Protein AF-A0A2G4H5Q2-F1 (afdb_monomer_lite)

Secondary structure (DSSP, 8-state):
-HHHHHHHHHHHHHHHHHHHHHTS-GGG-SHHHHTTTT-----THHHHHHHHHHHHHHHHHHHHHHHHHHHHH--

Foldseek 3Di:
DVLVVLVVVLVVLVVVLVVLVVPQDCPLVDPCSVVVPDDDPDDPCVVVNVVSVVVNVVSVVVNVVSVVVSVVVVD

Structure (mmCIF, N/CA/C/O backbone):
data_AF-A0A2G4H5Q2-F1
#
_entry.id   AF-A0A2G4H5Q2-F1
#
loop_
_atom_site.group_PDB
_atom_site.id
_atom_site.type_symbol
_atom_site.label_atom_id
_atom_site.label_alt_id
_atom_site.label_comp_id
_atom_site.label_asym_id
_atom_site.label_entity_id
_atom_site.label_seq_id
_atom_site.pdbx_PDB_ins_code
_atom_site.Cartn_x
_atom_site.Cartn_y
_atom_site.Cartn_z
_atom_site.occupancy
_atom_site.B_iso_or_equiv
_atom_site.auth_seq_id
_atom_site.auth_comp_id
_atom_site.auth_asym_id
_atom_site.auth_atom_id
_atom_site.pdbx_PDB_model_num
ATOM 1 N N . MET A 1 1 ? 7.905 -0.091 -21.854 1.00 73.25 1 MET A N 1
ATOM 2 C CA . MET A 1 1 ? 6.661 0.643 -21.509 1.00 73.25 1 MET A CA 1
ATOM 3 C C . MET A 1 1 ? 5.921 -0.017 -20.350 1.00 73.25 1 MET A C 1
ATOM 5 O O . MET A 1 1 ? 5.473 0.708 -19.476 1.00 73.25 1 MET A O 1
ATOM 9 N N . LEU A 1 2 ? 5.840 -1.355 -20.304 1.00 80.81 2 LEU A N 1
ATOM 10 C CA . LEU A 1 2 ? 5.180 -2.100 -19.224 1.00 80.81 2 LEU A CA 1
ATOM 11 C C . LEU A 1 2 ? 5.832 -1.885 -17.839 1.00 80.81 2 LEU A C 1
ATOM 13 O O . LEU A 1 2 ? 5.108 -1.642 -16.881 1.00 80.81 2 LEU A O 1
ATOM 17 N N . GLU A 1 3 ? 7.171 -1.835 -17.758 1.00 86.44 3 GLU A N 1
ATOM 18 C CA . GLU A 1 3 ? 7.913 -1.463 -16.532 1.00 86.44 3 GLU A CA 1
ATOM 19 C C . GLU A 1 3 ? 7.364 -0.199 -15.860 1.00 86.44 3 GLU A C 1
ATOM 21 O O . GLU A 1 3 ? 7.040 -0.186 -14.677 1.00 86.44 3 GLU A O 1
ATOM 26 N N . GLY A 1 4 ? 7.214 0.878 -16.642 1.00 88.69 4 GLY A N 1
ATOM 27 C CA . GLY A 1 4 ? 6.768 2.172 -16.130 1.00 88.69 4 GLY A CA 1
ATOM 28 C C . GLY A 1 4 ? 5.351 2.119 -15.563 1.00 88.69 4 GLY A C 1
ATOM 29 O O . GLY A 1 4 ? 5.052 2.827 -14.605 1.00 88.69 4 GLY A O 1
ATOM 30 N N . VAL A 1 5 ? 4.500 1.242 -16.104 1.00 91.44 5 VAL A N 1
ATOM 31 C CA . VAL A 1 5 ? 3.148 1.013 -15.584 1.00 91.44 5 VAL A CA 1
ATOM 32 C C . VAL A 1 5 ? 3.214 0.328 -14.223 1.00 91.44 5 VAL A C 1
ATOM 34 O O . VAL A 1 5 ? 2.574 0.800 -13.287 1.00 91.44 5 VAL A O 1
ATOM 37 N N . PHE A 1 6 ? 4.015 -0.731 -14.079 1.00 91.75 6 PHE A N 1
ATOM 38 C CA . PHE A 1 6 ? 4.169 -1.430 -12.801 1.00 91.75 6 PHE A CA 1
ATOM 39 C C . PHE A 1 6 ? 4.811 -0.551 -11.723 1.00 91.75 6 PHE A C 1
ATOM 41 O O . PHE A 1 6 ? 4.374 -0.587 -10.571 1.00 91.75 6 PHE A O 1
ATOM 48 N N . VAL A 1 7 ? 5.787 0.286 -12.092 1.00 93.75 7 VAL A N 1
ATOM 49 C CA . VAL A 1 7 ? 6.400 1.271 -11.187 1.00 93.75 7 VAL A CA 1
ATOM 50 C C . VAL A 1 7 ? 5.379 2.322 -10.745 1.00 93.75 7 VAL A C 1
ATOM 52 O O . VAL A 1 7 ? 5.247 2.581 -9.550 1.00 93.75 7 VAL A O 1
ATOM 55 N N . ALA A 1 8 ? 4.615 2.905 -11.673 1.00 94.88 8 ALA A N 1
ATOM 56 C CA . ALA A 1 8 ? 3.566 3.863 -11.319 1.00 94.88 8 ALA A CA 1
ATOM 57 C C . ALA A 1 8 ? 2.499 3.222 -10.415 1.00 94.88 8 ALA A C 1
ATOM 59 O O . ALA A 1 8 ? 2.082 3.818 -9.420 1.00 94.88 8 ALA A O 1
ATOM 60 N N . LEU A 1 9 ? 2.106 1.982 -10.716 1.00 95.19 9 LEU A N 1
ATOM 61 C CA . LEU A 1 9 ? 1.155 1.209 -9.922 1.00 95.19 9 LEU A CA 1
ATOM 62 C C . LEU A 1 9 ? 1.693 0.934 -8.510 1.00 95.19 9 LEU A C 1
ATOM 64 O O . LEU A 1 9 ? 0.949 1.096 -7.544 1.00 95.19 9 LEU A O 1
ATOM 68 N N . GLN A 1 10 ? 2.984 0.620 -8.365 1.00 95.62 10 GLN A N 1
ATOM 69 C CA . GLN A 1 10 ? 3.641 0.451 -7.064 1.00 95.62 10 GLN A CA 1
ATOM 70 C C . GLN A 1 10 ? 3.530 1.718 -6.209 1.00 95.62 10 GLN A C 1
ATOM 72 O O . GLN A 1 10 ? 3.182 1.641 -5.030 1.00 95.62 10 GLN A O 1
ATOM 77 N N . VAL A 1 11 ? 3.801 2.885 -6.801 1.00 96.88 11 VAL A N 1
ATOM 78 C CA . VAL A 1 11 ? 3.716 4.175 -6.099 1.00 96.88 11 VAL A CA 1
ATOM 79 C C . VAL A 1 11 ? 2.278 4.455 -5.660 1.00 96.88 11 VAL A C 1
ATOM 81 O O . VAL A 1 11 ? 2.052 4.823 -4.507 1.00 96.88 11 VAL A O 1
ATOM 84 N N . ILE A 1 12 ? 1.298 4.229 -6.539 1.00 97.38 12 ILE A N 1
ATOM 85 C CA . ILE A 1 12 ? -0.125 4.431 -6.228 1.00 97.38 12 ILE A CA 1
ATOM 86 C C . ILE A 1 12 ? -0.578 3.497 -5.099 1.00 97.38 12 ILE A C 1
ATOM 88 O O . ILE A 1 12 ? -1.208 3.959 -4.146 1.00 97.38 12 ILE A O 1
ATOM 92 N N . LEU A 1 13 ? -0.236 2.207 -5.168 1.00 96.56 13 LEU A N 1
ATOM 93 C CA . LEU A 1 13 ? -0.554 1.244 -4.111 1.00 96.56 13 LEU A CA 1
ATOM 94 C C . LEU A 1 13 ? 0.109 1.624 -2.781 1.00 96.56 13 LEU A C 1
ATOM 96 O O . LEU A 1 13 ? -0.525 1.497 -1.735 1.00 96.56 13 LEU A O 1
ATOM 100 N N . GLY A 1 14 ? 1.344 2.132 -2.814 1.00 96.50 14 GLY A N 1
ATOM 101 C CA . GLY A 1 14 ? 2.056 2.607 -1.627 1.00 96.50 14 GLY A CA 1
ATOM 102 C C . GLY A 1 14 ? 1.361 3.798 -0.969 1.00 96.50 14 GLY A C 1
ATOM 103 O O . GLY A 1 14 ? 1.099 3.772 0.233 1.00 96.50 14 GLY A O 1
ATOM 104 N N . ILE A 1 15 ? 0.991 4.812 -1.756 1.00 97.69 15 ILE A N 1
ATOM 105 C CA . ILE A 1 15 ? 0.242 5.976 -1.258 1.00 97.69 15 ILE A CA 1
ATOM 106 C C . ILE A 1 15 ? -1.102 5.533 -0.673 1.00 97.69 15 ILE A C 1
ATOM 108 O O . ILE A 1 15 ? -1.462 5.950 0.428 1.00 97.69 15 ILE A O 1
ATOM 112 N N . LEU A 1 16 ? -1.831 4.662 -1.375 1.00 96.06 16 LEU A N 1
ATOM 113 C CA . LEU A 1 16 ? -3.122 4.164 -0.914 1.00 96.06 16 LEU A CA 1
ATOM 114 C C . LEU A 1 16 ? -2.988 3.374 0.393 1.00 96.06 16 LEU A C 1
ATOM 116 O O . LEU A 1 16 ? -3.786 3.576 1.304 1.00 96.06 16 LEU A O 1
ATOM 120 N N . ALA A 1 17 ? -1.963 2.529 0.521 1.00 96.56 17 ALA A N 1
ATOM 121 C CA . ALA A 1 17 ? -1.681 1.806 1.757 1.00 96.56 17 ALA A CA 1
ATOM 122 C C . ALA A 1 17 ? -1.409 2.767 2.923 1.00 96.56 17 ALA A C 1
ATOM 124 O O . ALA A 1 17 ? -1.994 2.600 3.992 1.00 96.56 17 ALA A O 1
ATOM 125 N N . ILE A 1 18 ? -0.589 3.804 2.713 1.00 96.06 18 ILE A N 1
ATOM 126 C CA . ILE A 1 18 ? -0.305 4.822 3.737 1.00 96.06 18 ILE A CA 1
ATOM 127 C C . ILE A 1 18 ? -1.599 5.515 4.170 1.00 96.06 18 ILE A C 1
ATOM 129 O O . ILE A 1 18 ? -1.895 5.573 5.362 1.00 96.06 18 ILE A O 1
ATOM 133 N N . VAL A 1 19 ? -2.401 5.995 3.216 1.00 96.12 19 VAL A N 1
ATOM 134 C CA . VAL A 1 19 ? -3.668 6.682 3.509 1.00 96.12 19 VAL A CA 1
ATOM 135 C C . VAL A 1 19 ? -4.630 5.768 4.267 1.00 96.12 19 VAL A C 1
ATOM 137 O O . VAL A 1 19 ? -5.202 6.185 5.272 1.00 96.12 19 VAL A O 1
ATOM 140 N N . LEU A 1 20 ? -4.792 4.518 3.827 1.00 93.88 20 LEU A N 1
ATOM 141 C CA . LEU A 1 20 ? -5.701 3.566 4.464 1.00 93.88 20 LEU A CA 1
ATOM 142 C C . LEU A 1 20 ? -5.258 3.191 5.882 1.00 93.88 20 LEU A C 1
ATOM 144 O O . LEU A 1 20 ? -6.105 3.057 6.766 1.00 93.88 20 LEU A O 1
ATOM 148 N N . VAL A 1 21 ? -3.954 3.038 6.121 1.00 92.94 21 VAL A N 1
ATOM 149 C CA . VAL A 1 21 ? -3.414 2.773 7.463 1.00 92.94 21 VAL A CA 1
ATOM 150 C C . VAL A 1 21 ? -3.624 3.981 8.371 1.00 92.94 21 VAL A C 1
ATOM 152 O O . VAL A 1 21 ? -4.114 3.815 9.482 1.00 92.94 21 VAL A O 1
ATOM 155 N N .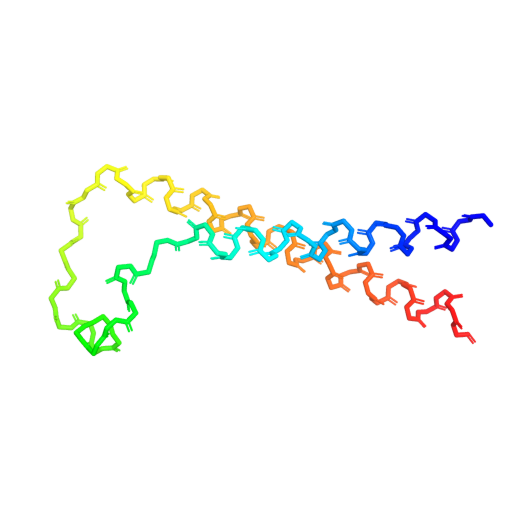 LEU A 1 22 ? -3.337 5.196 7.897 1.00 92.88 22 LEU A N 1
ATOM 156 C CA . LEU A 1 22 ? -3.558 6.416 8.681 1.00 92.88 22 LEU A CA 1
ATOM 157 C C . LEU A 1 22 ? -5.043 6.695 8.949 1.00 92.88 22 LEU A C 1
ATOM 159 O O . LEU A 1 22 ? -5.376 7.321 9.950 1.00 92.88 22 LEU A O 1
ATOM 163 N N . ALA A 1 23 ? -5.936 6.217 8.081 1.00 91.88 23 ALA A N 1
ATOM 164 C CA . ALA A 1 23 ? -7.376 6.310 8.284 1.00 91.88 23 ALA A CA 1
ATOM 165 C C . ALA A 1 23 ? -7.907 5.343 9.363 1.00 91.88 23 ALA A C 1
ATOM 167 O O . ALA A 1 23 ? -9.061 5.483 9.778 1.00 91.88 23 ALA A O 1
ATOM 168 N N . HIS A 1 24 ? -7.112 4.369 9.832 1.00 87.94 24 HIS A N 1
ATOM 169 C CA . HIS A 1 24 ? -7.520 3.525 10.955 1.00 87.94 24 HIS A CA 1
ATOM 170 C C . HIS A 1 24 ? -7.571 4.350 12.244 1.00 87.94 24 HIS A C 1
ATOM 172 O O . HIS A 1 24 ? -6.663 5.117 12.55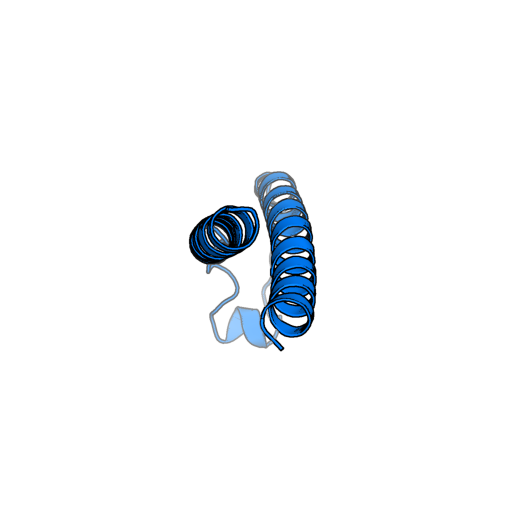7 1.00 87.94 24 HIS A O 1
ATOM 178 N N . SER A 1 25 ? -8.653 4.186 13.007 1.00 81.94 25 SER A N 1
ATOM 179 C CA . SER A 1 25 ? -8.827 4.912 14.260 1.00 81.94 25 SER A CA 1
ATOM 180 C C . SER A 1 25 ? -7.731 4.522 15.253 1.00 81.94 25 SER A C 1
ATOM 182 O O . SER A 1 25 ? -7.594 3.356 15.610 1.00 81.94 25 SER A O 1
ATOM 184 N N . GLY A 1 26 ? -6.984 5.507 15.751 1.00 77.19 26 GLY A N 1
ATOM 185 C CA . GLY A 1 26 ? -5.975 5.309 16.793 1.00 77.19 26 GLY A CA 1
ATOM 186 C C . GLY A 1 26 ? -6.554 5.040 18.189 1.00 77.19 26 GLY A C 1
ATOM 187 O O . GLY A 1 26 ? -5.822 5.103 19.169 1.00 77.19 26 GLY A O 1
ATOM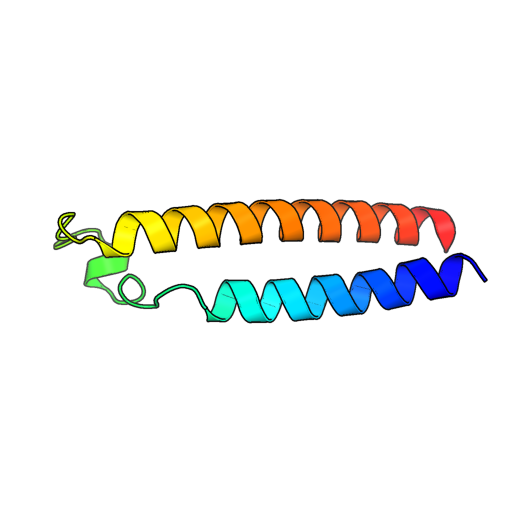 188 N N . LYS A 1 27 ? -7.862 4.774 18.333 1.00 73.56 27 LYS A N 1
ATOM 189 C CA . LYS A 1 27 ? -8.508 4.614 19.652 1.00 73.56 27 LYS A CA 1
ATOM 190 C C . LYS A 1 27 ? -7.890 3.492 20.500 1.00 73.56 27 LYS A C 1
ATOM 192 O O . LYS A 1 27 ? -7.969 3.540 21.722 1.00 73.56 27 LYS A O 1
ATOM 197 N N . ASP A 1 28 ? -7.260 2.515 19.851 1.00 69.19 28 ASP A N 1
ATOM 198 C CA . ASP A 1 28 ? -6.650 1.347 20.486 1.00 69.19 28 ASP A CA 1
ATOM 199 C C . ASP A 1 28 ? -5.126 1.492 20.699 1.00 69.19 28 ASP A C 1
ATOM 201 O O . ASP A 1 28 ? -4.478 0.547 21.142 1.00 69.19 28 ASP A O 1
ATOM 205 N N . THR A 1 29 ? -4.521 2.659 20.428 1.00 74.06 29 THR A N 1
ATOM 206 C CA . THR A 1 29 ? -3.051 2.841 20.481 1.00 74.06 29 THR A CA 1
ATOM 207 C C . THR A 1 29 ? -2.492 3.211 21.865 1.00 74.06 29 THR A C 1
ATOM 209 O O . THR A 1 29 ? -1.290 3.430 21.998 1.00 74.06 29 THR A O 1
ATOM 212 N N . GLY A 1 30 ? -3.333 3.327 22.899 1.00 81.06 30 GLY A N 1
ATOM 213 C CA . GLY A 1 30 ? -2.916 3.620 24.281 1.00 81.06 30 GLY A CA 1
ATOM 214 C C . GLY A 1 30 ? -2.534 2.371 25.088 1.00 81.06 30 GLY A C 1
ATOM 215 O O . GLY A 1 30 ? -2.799 1.249 24.671 1.00 81.06 30 GLY A O 1
ATOM 216 N N . LEU A 1 31 ? -1.973 2.554 26.293 1.00 79.69 31 LEU A N 1
ATOM 217 C CA . LEU A 1 31 ? -1.596 1.448 27.194 1.00 79.69 31 LEU A CA 1
ATOM 218 C C . LEU A 1 31 ? -2.804 0.540 27.510 1.00 79.69 31 LEU A C 1
ATOM 220 O O . LEU A 1 31 ? -2.700 -0.679 27.457 1.00 79.69 31 LEU A O 1
ATOM 224 N N . SER A 1 32 ? -3.982 1.123 27.748 1.00 75.38 32 SER A N 1
ATOM 225 C CA . SER A 1 32 ? -5.232 0.376 27.966 1.00 75.38 32 SER A CA 1
ATOM 226 C C . SER A 1 32 ? -5.689 -0.426 26.741 1.00 75.38 32 SER A C 1
ATOM 228 O O . SER A 1 32 ? -6.235 -1.515 26.902 1.00 75.38 32 SER A O 1
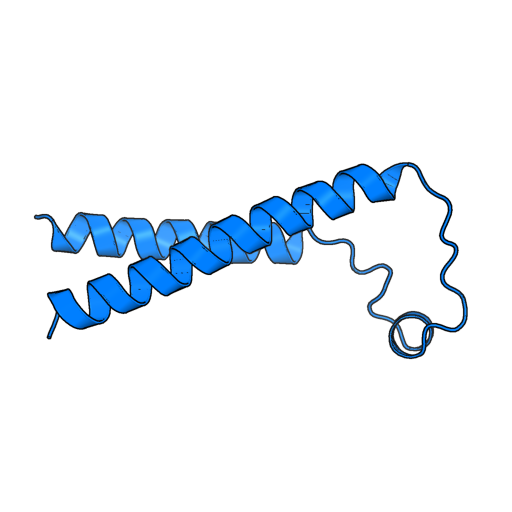ATOM 230 N N . GLY A 1 33 ? -5.432 0.078 25.528 1.00 75.12 33 GLY A N 1
ATOM 231 C CA . GLY A 1 33 ? -5.697 -0.623 24.269 1.00 75.12 33 GLY A CA 1
ATOM 232 C C . GLY A 1 33 ? -4.709 -1.765 24.026 1.00 75.12 33 GLY A C 1
ATOM 233 O O . GLY A 1 33 ? -5.125 -2.876 23.711 1.00 75.12 33 GLY A O 1
ATOM 234 N N . ALA A 1 34 ? -3.418 -1.537 24.289 1.00 80.62 34 ALA A N 1
ATOM 235 C CA . ALA A 1 34 ? -2.365 -2.546 24.160 1.00 80.62 34 ALA A CA 1
ATOM 236 C C . ALA A 1 34 ? -2.510 -3.709 25.161 1.00 80.62 34 ALA A C 1
ATOM 238 O O . ALA A 1 34 ? -2.179 -4.846 24.831 1.00 80.62 34 ALA A O 1
ATOM 239 N N . PHE A 1 35 ? -3.024 -3.440 26.368 1.00 81.25 35 PHE A N 1
ATOM 240 C CA . PHE A 1 35 ? -3.305 -4.462 27.386 1.00 81.25 35 PHE A CA 1
ATOM 241 C C . PHE A 1 35 ? -4.742 -5.013 27.332 1.00 81.25 35 PHE A C 1
ATOM 243 O O . PHE A 1 35 ? -5.069 -5.924 28.090 1.00 81.25 35 PHE A O 1
ATOM 250 N N . GLY A 1 36 ? -5.613 -4.482 26.466 1.00 73.50 36 GLY A N 1
ATOM 251 C CA . GLY A 1 36 ? -7.006 -4.930 26.320 1.00 73.50 36 GLY A CA 1
ATOM 252 C C . GLY A 1 36 ? -7.912 -4.655 27.531 1.00 73.50 36 GLY A C 1
ATOM 253 O O . GLY A 1 36 ? -9.072 -5.071 27.547 1.00 73.50 36 GLY A O 1
ATOM 254 N N . ILE A 1 37 ? -7.417 -3.944 28.548 1.00 72.38 37 ILE A N 1
ATOM 255 C CA . ILE A 1 37 ? -8.157 -3.616 29.770 1.00 72.38 37 ILE A CA 1
ATOM 256 C C . ILE A 1 37 ? -8.997 -2.365 29.483 1.00 72.38 37 ILE A C 1
ATOM 258 O O . ILE A 1 37 ? -8.522 -1.239 29.617 1.00 72.38 37 ILE A O 1
ATOM 262 N N . GLY A 1 38 ? -10.250 -2.562 29.058 1.00 66.31 38 GLY A N 1
ATOM 263 C CA . GLY A 1 38 ? -11.223 -1.476 28.866 1.00 66.31 38 GLY A CA 1
ATOM 264 C C . GLY A 1 38 ? -11.798 -1.316 27.456 1.00 66.31 38 GLY A C 1
ATOM 265 O O . GLY A 1 38 ? -12.416 -0.288 27.180 1.00 66.31 38 GLY A O 1
ATOM 266 N N . GLN A 1 39 ? -11.640 -2.299 26.561 1.00 64.94 39 GLN A N 1
ATOM 267 C CA . GLN A 1 39 ? -12.292 -2.243 25.249 1.00 64.94 39 GLN A CA 1
ATOM 268 C C . GLN A 1 39 ? -13.820 -2.347 25.384 1.00 64.94 39 GLN A C 1
ATOM 270 O O . GLN A 1 39 ? -14.377 -3.418 25.626 1.00 64.94 39 GLN A O 1
ATOM 275 N N . SER A 1 40 ? -14.517 -1.225 25.198 1.00 62.44 40 SER A N 1
ATOM 276 C CA . SER A 1 40 ? -15.970 -1.215 25.037 1.00 62.44 40 SER A CA 1
ATOM 277 C C . SER A 1 40 ? -16.315 -1.662 23.610 1.00 62.44 40 SER A C 1
ATOM 279 O O . SER A 1 40 ? -16.101 -0.945 22.638 1.00 62.44 40 SER A O 1
ATOM 281 N N . GLN A 1 41 ? -16.840 -2.883 23.469 1.00 59.41 41 GLN A N 1
ATOM 282 C CA . GLN A 1 41 ? -17.156 -3.512 22.173 1.00 59.41 41 GLN A CA 1
ATOM 283 C C . GLN A 1 41 ? -18.393 -2.926 21.456 1.00 59.41 41 GLN A C 1
ATOM 285 O O . GLN A 1 41 ? -18.805 -3.434 20.414 1.00 59.41 41 GLN A O 1
ATOM 290 N N . PHE A 1 42 ? -19.013 -1.865 21.979 1.00 55.88 42 PHE A N 1
ATOM 291 C CA . PHE A 1 42 ? -20.338 -1.421 21.543 1.00 55.88 42 PHE A CA 1
ATOM 292 C C . PHE A 1 42 ? -20.282 -0.077 20.812 1.00 55.88 42 PHE A C 1
ATOM 294 O O . PHE A 1 42 ? -20.285 0.983 21.429 1.00 55.88 42 PHE A O 1
ATOM 301 N N . GLY A 1 43 ? -20.268 -0.117 19.476 1.00 63.25 43 GLY A N 1
ATOM 302 C CA . GLY A 1 43 ? -20.402 1.083 18.651 1.00 63.25 43 GLY A CA 1
ATOM 303 C C . GLY A 1 43 ? -20.584 0.784 17.162 1.00 63.25 43 GLY A C 1
ATOM 304 O O . GLY A 1 43 ? -19.881 -0.053 16.596 1.00 63.25 43 GLY A O 1
ATOM 305 N N . ALA A 1 44 ? -21.494 1.515 16.509 1.00 62.88 44 ALA A N 1
ATOM 306 C CA . ALA A 1 44 ? -21.768 1.454 15.066 1.00 62.88 44 ALA A CA 1
ATOM 307 C C . ALA A 1 44 ? -20.512 1.652 14.179 1.00 62.88 44 ALA A C 1
ATOM 309 O O . ALA A 1 44 ? -20.482 1.219 13.027 1.00 62.88 44 ALA A O 1
ATOM 310 N N . THR A 1 45 ? -19.444 2.230 14.736 1.00 66.81 45 THR A N 1
ATOM 311 C CA . THR A 1 45 ? -18.125 2.422 14.111 1.00 66.81 45 THR A CA 1
ATOM 312 C C . THR A 1 45 ? -17.409 1.108 13.766 1.00 66.81 45 THR A C 1
ATOM 314 O O . THR A 1 45 ? -16.588 1.085 12.852 1.00 66.81 45 THR A O 1
ATOM 317 N N . GLN A 1 46 ? -17.754 -0.014 14.412 1.00 71.19 46 GLN A N 1
ATOM 318 C CA . GLN A 1 46 ? -17.120 -1.317 14.160 1.00 71.19 46 GLN A CA 1
ATOM 319 C C . GLN A 1 46 ? -17.314 -1.833 12.728 1.00 71.19 46 GLN A C 1
ATOM 321 O O . GLN A 1 46 ? -16.420 -2.472 12.177 1.00 71.19 46 GLN A O 1
ATOM 326 N N . VAL A 1 47 ? -18.45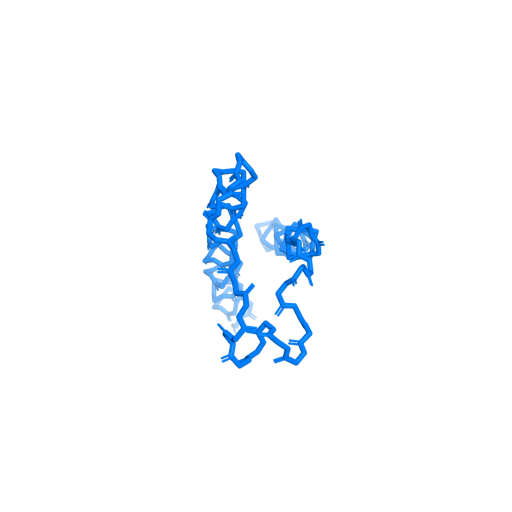5 -1.558 12.087 1.00 80.44 47 VAL A N 1
ATOM 327 C CA . VAL A 1 47 ? -18.684 -2.004 10.700 1.00 80.44 47 VAL A CA 1
ATOM 328 C C . VAL A 1 47 ? -17.790 -1.228 9.731 1.00 80.44 47 VAL A C 1
ATOM 330 O O . VAL A 1 47 ? -17.202 -1.821 8.826 1.00 80.44 47 VAL A O 1
ATOM 333 N N . MET A 1 48 ? -17.646 0.082 9.953 1.00 80.50 48 MET A N 1
ATOM 334 C CA . MET A 1 48 ? -16.771 0.940 9.155 1.00 80.50 48 MET A CA 1
ATOM 335 C C . MET A 1 48 ? -15.301 0.541 9.330 1.00 80.50 48 MET A C 1
ATOM 337 O O . MET A 1 48 ? -14.602 0.364 8.335 1.00 80.50 48 MET A O 1
ATOM 341 N N . GLU A 1 49 ? -14.854 0.311 10.568 1.00 85.00 49 GLU A N 1
ATOM 342 C CA . GLU A 1 49 ? -13.484 -0.135 10.864 1.00 85.00 49 GLU A CA 1
ATOM 343 C C . GLU A 1 49 ? -13.168 -1.476 10.193 1.00 85.00 49 GLU A C 1
ATOM 345 O O . GLU A 1 49 ? -12.148 -1.605 9.519 1.00 85.00 49 GLU A O 1
ATOM 350 N N . ARG A 1 50 ? -14.077 -2.457 10.275 1.00 86.94 50 ARG A N 1
ATOM 351 C CA . ARG A 1 50 ? -13.881 -3.769 9.635 1.00 86.94 50 ARG A CA 1
ATOM 352 C C . ARG A 1 50 ? -13.804 -3.673 8.115 1.00 86.94 50 ARG A C 1
ATOM 354 O O . ARG A 1 50 ? -13.036 -4.412 7.500 1.00 86.94 50 ARG A O 1
ATOM 361 N N . ASN A 1 51 ? -14.586 -2.790 7.498 1.00 91.44 51 ASN A N 1
ATOM 362 C CA . ASN A 1 51 ? -14.498 -2.566 6.057 1.00 91.44 51 ASN A CA 1
ATOM 363 C C . ASN A 1 51 ? -13.180 -1.889 5.680 1.00 91.44 51 ASN A C 1
ATOM 365 O O . ASN A 1 51 ? -12.534 -2.331 4.733 1.00 91.44 51 ASN A O 1
ATOM 369 N N . LEU A 1 52 ? -12.737 -0.896 6.452 1.00 92.88 52 LEU A N 1
ATOM 370 C CA . LEU A 1 52 ? -11.452 -0.240 6.231 1.00 92.88 52 LEU A CA 1
ATOM 371 C C . LEU A 1 52 ? -10.292 -1.241 6.327 1.00 92.88 52 LEU A C 1
ATOM 373 O O . LEU A 1 52 ? -9.443 -1.276 5.441 1.00 92.88 52 LEU A O 1
ATOM 377 N N . THR A 1 53 ? -10.321 -2.138 7.317 1.00 93.50 53 THR A N 1
ATOM 378 C CA . THR A 1 53 ? -9.344 -3.229 7.439 1.00 93.50 53 THR A CA 1
ATOM 379 C C . THR A 1 53 ? -9.367 -4.160 6.228 1.00 93.50 53 THR A C 1
ATOM 381 O O . THR A 1 53 ? -8.308 -4.508 5.709 1.00 93.50 53 THR A O 1
ATOM 384 N N . ARG A 1 54 ? -10.548 -4.546 5.725 1.00 95.19 54 ARG A N 1
ATOM 385 C CA . ARG A 1 54 ? -10.657 -5.386 4.517 1.00 95.19 54 ARG A CA 1
ATOM 386 C C . ARG A 1 54 ? -10.019 -4.711 3.306 1.00 95.19 54 ARG A C 1
ATOM 388 O O . ARG A 1 54 ? -9.266 -5.364 2.588 1.00 95.19 54 ARG A O 1
ATOM 395 N N . PHE A 1 55 ? -10.277 -3.419 3.104 1.00 95.69 55 PHE A N 1
ATOM 396 C CA . PHE A 1 55 ? -9.650 -2.668 2.018 1.00 95.69 55 PHE A CA 1
ATOM 397 C C . PHE A 1 55 ? -8.131 -2.594 2.187 1.00 95.69 55 PHE A C 1
ATOM 399 O O . PHE A 1 55 ? -7.414 -2.896 1.235 1.00 95.69 55 PHE A O 1
ATOM 406 N N . THR A 1 56 ? -7.626 -2.297 3.387 1.00 95.62 56 THR A N 1
ATOM 407 C CA . THR A 1 56 ? -6.178 -2.279 3.649 1.00 95.62 56 THR A CA 1
ATOM 408 C C . THR A 1 56 ? -5.530 -3.626 3.357 1.00 95.62 56 THR A C 1
ATOM 410 O O . THR A 1 56 ? -4.482 -3.659 2.720 1.00 95.62 56 THR A O 1
ATOM 413 N N . VAL A 1 57 ? -6.153 -4.737 3.761 1.00 96.56 57 VAL A N 1
ATOM 414 C CA . VAL A 1 57 ? -5.628 -6.085 3.489 1.00 96.56 57 VAL A CA 1
ATOM 415 C C . VAL A 1 57 ? -5.552 -6.350 1.986 1.00 96.56 57 VAL A C 1
ATOM 417 O O . VAL A 1 57 ? -4.523 -6.820 1.507 1.00 96.56 57 VAL A O 1
ATOM 420 N N . ILE A 1 58 ? -6.596 -6.005 1.227 1.00 97.19 58 ILE A N 1
ATOM 421 C CA . ILE A 1 58 ? -6.597 -6.165 -0.235 1.00 97.19 58 ILE A CA 1
ATOM 422 C C . ILE A 1 58 ? -5.456 -5.353 -0.865 1.00 97.19 58 ILE A C 1
ATOM 424 O O . ILE A 1 58 ? -4.688 -5.890 -1.663 1.00 97.19 58 ILE A O 1
ATOM 428 N N . ILE A 1 59 ? -5.300 -4.082 -0.480 1.00 96.88 59 ILE A N 1
ATOM 429 C CA . ILE A 1 5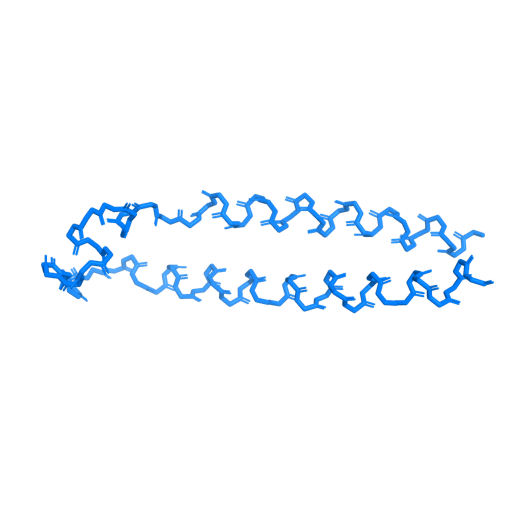9 ? -4.241 -3.212 -1.009 1.00 96.88 59 ILE A CA 1
ATOM 430 C C . ILE A 1 59 ? -2.847 -3.700 -0.605 1.00 96.88 59 ILE A C 1
ATOM 432 O O . ILE A 1 59 ? -1.945 -3.697 -1.439 1.00 96.88 59 ILE A O 1
ATOM 436 N N . ALA A 1 60 ? -2.665 -4.175 0.628 1.00 96.62 60 ALA A N 1
ATOM 437 C CA . ALA A 1 60 ? -1.392 -4.718 1.095 1.00 96.62 60 ALA A CA 1
ATOM 438 C C . ALA A 1 60 ? -0.979 -5.968 0.305 1.00 96.62 60 ALA A C 1
ATOM 440 O O . ALA A 1 60 ? 0.175 -6.086 -0.105 1.00 96.62 60 ALA A O 1
ATOM 441 N N . VAL A 1 61 ? -1.922 -6.875 0.030 1.00 97.56 61 VAL A N 1
ATOM 442 C CA . VAL A 1 61 ? -1.659 -8.065 -0.794 1.00 97.56 61 VAL A CA 1
ATOM 443 C C . VAL A 1 61 ? -1.287 -7.669 -2.224 1.00 97.56 61 VAL A C 1
ATOM 445 O O . VAL A 1 61 ? -0.306 -8.186 -2.758 1.00 97.56 61 VAL A O 1
ATOM 448 N N . LEU A 1 62 ? -2.012 -6.721 -2.829 1.00 96.62 62 LEU A N 1
ATOM 449 C CA . LEU A 1 62 ? -1.688 -6.211 -4.166 1.00 96.62 62 LEU A CA 1
ATOM 450 C C . LEU A 1 62 ? -0.311 -5.537 -4.208 1.00 96.62 62 LEU A C 1
ATOM 452 O O . LEU A 1 62 ? 0.435 -5.745 -5.162 1.00 96.62 62 LEU A O 1
ATOM 456 N N . LEU A 1 63 ? 0.051 -4.774 -3.172 1.00 96.62 63 LEU A N 1
ATOM 457 C CA . LEU A 1 63 ? 1.352 -4.111 -3.065 1.00 96.62 63 LEU A CA 1
ATOM 458 C C . LEU A 1 63 ? 2.490 -5.138 -3.028 1.00 96.62 63 LEU A C 1
ATOM 460 O O . LEU A 1 63 ? 3.467 -5.006 -3.766 1.00 96.62 63 LEU A O 1
ATOM 464 N N . VAL A 1 64 ? 2.358 -6.185 -2.210 1.00 96.62 64 VAL A N 1
ATOM 465 C CA . VAL A 1 64 ? 3.370 -7.248 -2.112 1.00 96.62 64 VAL A CA 1
ATOM 466 C C . VAL A 1 64 ? 3.469 -8.024 -3.424 1.00 96.62 64 VAL A C 1
ATOM 468 O O . VAL A 1 64 ? 4.573 -8.227 -3.926 1.00 96.62 64 VAL A O 1
ATOM 471 N N . ALA A 1 65 ? 2.337 -8.397 -4.024 1.00 96.50 65 ALA A N 1
ATOM 472 C CA . ALA A 1 65 ? 2.322 -9.083 -5.314 1.00 96.50 65 ALA A CA 1
ATOM 473 C C . ALA A 1 65 ? 3.005 -8.250 -6.413 1.00 96.50 65 ALA A C 1
ATOM 475 O O . ALA A 1 65 ? 3.842 -8.775 -7.148 1.00 96.50 65 ALA A O 1
ATOM 476 N N . ASN A 1 66 ? 2.709 -6.948 -6.485 1.00 95.00 66 ASN A N 1
ATOM 477 C CA . ASN A 1 66 ? 3.318 -6.041 -7.458 1.00 95.00 66 ASN A CA 1
ATOM 478 C C . ASN A 1 66 ? 4.822 -5.844 -7.214 1.00 95.00 66 ASN A C 1
ATOM 480 O O . ASN A 1 66 ? 5.596 -5.806 -8.165 1.00 95.00 66 ASN A O 1
ATOM 484 N N . THR A 1 67 ? 5.245 -5.788 -5.947 1.00 94.50 67 THR A N 1
ATOM 485 C CA . THR A 1 67 ? 6.665 -5.719 -5.561 1.00 94.50 67 THR A CA 1
ATOM 486 C C . THR A 1 67 ? 7.433 -6.938 -6.059 1.00 94.50 67 THR A C 1
ATOM 488 O O . THR A 1 67 ? 8.512 -6.796 -6.626 1.00 94.50 67 THR A O 1
ATOM 491 N N . ILE A 1 68 ? 6.870 -8.134 -5.872 1.00 95.06 68 ILE A N 1
ATOM 492 C CA . ILE A 1 68 ? 7.481 -9.387 -6.324 1.00 95.06 68 ILE A CA 1
ATOM 493 C C . ILE A 1 68 ? 7.567 -9.413 -7.856 1.00 95.06 68 ILE A C 1
ATOM 495 O O . ILE A 1 68 ? 8.628 -9.708 -8.397 1.00 95.06 68 ILE A O 1
ATOM 499 N N . LEU A 1 69 ? 6.482 -9.055 -8.553 1.00 92.75 69 LEU A N 1
ATOM 500 C CA . LEU A 1 69 ? 6.450 -8.951 -10.017 1.00 92.75 69 LEU A CA 1
ATOM 501 C C . LEU A 1 69 ? 7.517 -7.991 -10.551 1.00 92.75 69 LEU A C 1
ATOM 503 O O . LEU A 1 69 ? 8.280 -8.383 -11.425 1.00 92.75 69 LEU A O 1
ATOM 507 N N . LEU A 1 70 ? 7.614 -6.779 -9.997 1.00 90.75 70 LEU A N 1
ATOM 508 C CA . LEU A 1 70 ? 8.668 -5.821 -10.345 1.00 90.75 70 LEU A CA 1
ATOM 509 C C . LEU A 1 70 ? 10.063 -6.378 -10.069 1.00 90.75 70 LEU A C 1
ATOM 511 O O . LEU A 1 70 ? 10.951 -6.211 -10.894 1.00 90.75 70 LEU A O 1
ATOM 515 N N . GLY A 1 71 ? 10.254 -7.057 -8.936 1.00 90.25 71 GLY A N 1
ATOM 516 C CA . GLY A 1 71 ? 11.526 -7.688 -8.592 1.00 90.25 71 GLY A CA 1
ATOM 517 C C . GLY A 1 71 ? 11.968 -8.743 -9.607 1.00 90.25 71 GLY A C 1
ATOM 518 O O . GLY A 1 71 ? 13.157 -8.846 -9.878 1.00 90.25 71 GLY A O 1
ATOM 519 N N . PHE A 1 72 ? 11.031 -9.489 -10.197 1.00 89.81 72 PHE A N 1
ATOM 520 C CA . PHE A 1 72 ? 11.327 -10.445 -11.271 1.00 89.81 72 PHE A CA 1
ATOM 521 C C . PHE A 1 72 ? 11.468 -9.798 -12.650 1.00 89.81 72 PHE A C 1
ATOM 523 O O . PHE A 1 72 ? 12.193 -10.321 -13.485 1.00 89.81 72 PHE A O 1
ATOM 530 N N . LEU A 1 73 ? 10.749 -8.707 -12.907 1.00 86.88 73 LEU A N 1
ATOM 531 C CA . LEU A 1 73 ? 10.713 -8.039 -14.207 1.00 86.88 73 LEU A CA 1
ATOM 532 C C . LEU A 1 73 ? 11.943 -7.141 -14.436 1.00 86.88 73 LEU A C 1
ATOM 534 O O . LEU A 1 73 ? 12.407 -7.000 -15.564 1.00 86.88 73 LEU A O 1
ATOM 538 N N . LEU A 1 74 ? 12.470 -6.558 -13.355 1.00 83.31 74 LEU A N 1
ATOM 539 C CA . LEU A 1 74 ? 13.643 -5.683 -13.360 1.00 83.31 74 LEU A CA 1
ATOM 540 C C . LEU A 1 74 ? 14.977 -6.438 -13.165 1.00 83.31 74 LEU A C 1
ATOM 542 O O . LEU A 1 74 ? 16.031 -5.806 -13.243 1.00 83.31 74 LEU A O 1
ATOM 546 N N . ALA A 1 75 ? 14.925 -7.739 -12.848 1.00 74.44 75 ALA A N 1
ATOM 547 C CA . ALA A 1 75 ? 16.084 -8.624 -12.676 1.00 74.44 75 ALA A CA 1
ATOM 548 C C . ALA A 1 75 ? 16.597 -9.158 -14.019 1.00 74.44 75 ALA A C 1
ATOM 550 O O . ALA A 1 75 ? 17.838 -9.253 -14.159 1.00 74.44 75 ALA A O 1
#

Sequence (75 aa):
MLEGVFVALQVILGILAIVLVLAHSGKDTGLSGAFGIGQSQFGATQVMERNLTRFTVIIAVLLVANTILLGFLLA

Radius of gyration: 16.89 Å; chains: 1; bounding box: 38×17×51 Å

pLDDT: mean 86.0, std 11.43, range [55.88, 97.69]